Protein AF-A0A0N5AU41-F1 (afdb_monomer)

Radius of gyration: 18.5 Å; Cα contacts (8 Å, |Δi|>4): 230; chains: 1; bounding box: 60×35×40 Å

pLDDT: mean 78.77, std 16.52, range [34.41, 94.5]

InterPro domains:
  IPR037521 Folliculin/SMCR8, tripartite DENN domain [PS51834] (19-163)

Structure (mmCIF, N/CA/C/O backbone):
data_AF-A0A0N5AU41-F1
#
_entry.id   AF-A0A0N5AU41-F1
#
loop_
_atom_site.group_PDB
_atom_site.id
_atom_site.type_symbol
_atom_site.label_atom_id
_atom_site.label_alt_id
_atom_site.label_comp_id
_atom_site.label_asym_id
_atom_site.label_entity_id
_atom_site.label_seq_id
_atom_site.pdbx_PDB_ins_code
_atom_site.Cartn_x
_atom_site.Cartn_y
_atom_site.Cartn_z
_atom_site.occupancy
_atom_site.B_iso_or_equiv
_atom_site.auth_seq_id
_atom_site.auth_comp_id
_atom_site.auth_asym_id
_atom_site.auth_atom_id
_atom_site.pdbx_PDB_model_num
ATOM 1 N N . MET A 1 1 ? 38.909 -20.993 -20.912 1.00 46.78 1 MET A N 1
ATOM 2 C CA . MET A 1 1 ? 37.673 -20.540 -20.244 1.00 46.78 1 MET A CA 1
ATOM 3 C C . MET A 1 1 ? 37.483 -21.480 -19.065 1.00 46.78 1 MET A C 1
ATOM 5 O O . MET A 1 1 ? 37.168 -22.627 -19.307 1.00 46.78 1 MET A O 1
ATOM 9 N N . GLY A 1 2 ? 37.862 -21.235 -17.817 1.00 47.94 2 GLY A N 1
ATOM 10 C CA . GLY A 1 2 ? 38.158 -20.026 -17.061 1.00 47.94 2 GLY A CA 1
ATOM 11 C C . GLY A 1 2 ? 37.354 -20.173 -15.767 1.00 47.94 2 GLY A C 1
ATOM 12 O O . GLY A 1 2 ? 36.169 -19.902 -15.800 1.00 47.94 2 GLY A O 1
ATOM 13 N N . LEU A 1 3 ? 37.959 -20.638 -14.664 1.00 55.31 3 LEU A N 1
ATOM 14 C CA . LEU A 1 3 ? 37.317 -20.923 -13.355 1.00 55.31 3 LEU A CA 1
ATOM 15 C C . LEU A 1 3 ? 36.379 -19.809 -12.830 1.00 55.31 3 LEU A C 1
ATOM 17 O O . LEU A 1 3 ? 35.515 -20.056 -11.994 1.00 55.31 3 LEU A O 1
ATOM 21 N N . LEU A 1 4 ? 36.551 -18.584 -13.331 1.00 54.50 4 LEU A N 1
ATOM 22 C CA . LEU A 1 4 ? 35.700 -17.428 -13.062 1.00 54.50 4 LEU A CA 1
ATOM 23 C C . LEU A 1 4 ? 34.311 -17.529 -13.722 1.00 54.50 4 LEU A C 1
ATOM 25 O O . LEU A 1 4 ? 33.338 -17.106 -13.105 1.00 54.50 4 LEU A O 1
ATOM 29 N N . ASP A 1 5 ? 34.193 -18.127 -14.911 1.00 51.22 5 ASP A N 1
ATOM 30 C CA . ASP A 1 5 ? 32.908 -18.304 -15.609 1.00 51.22 5 ASP A CA 1
ATOM 31 C C . ASP A 1 5 ? 31.992 -19.298 -14.868 1.00 51.22 5 ASP A C 1
ATOM 33 O O . ASP A 1 5 ? 30.776 -19.100 -14.800 1.00 51.22 5 ASP A O 1
ATOM 37 N N . ASP A 1 6 ? 32.569 -20.314 -14.218 1.00 49.16 6 ASP A N 1
ATOM 38 C CA . ASP A 1 6 ? 31.826 -21.279 -13.391 1.00 49.16 6 ASP A CA 1
ATOM 39 C C . ASP A 1 6 ? 31.419 -20.700 -12.022 1.00 49.16 6 ASP A C 1
ATOM 41 O O . ASP A 1 6 ? 30.378 -21.063 -11.470 1.00 49.16 6 ASP A O 1
ATOM 45 N N . MET A 1 7 ? 32.187 -19.748 -11.475 1.00 51.22 7 MET A N 1
ATOM 46 C CA . MET A 1 7 ? 31.797 -19.018 -10.259 1.00 51.22 7 MET A CA 1
ATOM 47 C C . MET A 1 7 ? 30.673 -18.007 -10.511 1.00 51.22 7 MET A C 1
ATOM 49 O O . MET A 1 7 ? 29.850 -17.788 -9.623 1.00 51.22 7 MET A O 1
ATOM 53 N N . VAL A 1 8 ? 30.610 -17.412 -11.705 1.00 52.94 8 VAL A N 1
ATOM 54 C CA . VAL A 1 8 ? 29.537 -16.481 -12.095 1.00 52.94 8 VAL A CA 1
ATOM 55 C C . VAL A 1 8 ? 28.227 -17.219 -12.394 1.00 52.94 8 VAL A C 1
ATOM 57 O O . VAL A 1 8 ? 27.153 -16.649 -12.241 1.00 52.94 8 VAL A O 1
ATOM 60 N N . THR A 1 9 ? 28.273 -18.500 -12.759 1.00 49.25 9 THR A N 1
ATOM 61 C CA . THR A 1 9 ? 27.082 -19.256 -13.187 1.00 49.25 9 THR A CA 1
ATOM 62 C C . THR A 1 9 ? 26.487 -20.196 -12.136 1.00 49.25 9 THR A C 1
ATOM 64 O O . THR A 1 9 ? 25.588 -20.964 -12.489 1.00 49.25 9 THR A O 1
ATOM 67 N N . TRP A 1 10 ? 26.947 -20.126 -10.871 1.00 48.03 10 TRP A N 1
ATOM 68 C CA . TRP A 1 10 ? 26.394 -20.793 -9.668 1.00 48.03 10 TRP A CA 1
ATOM 69 C C . TRP A 1 10 ? 25.515 -22.022 -9.983 1.00 48.03 10 TRP A C 1
ATOM 71 O O . TRP A 1 10 ? 24.322 -22.064 -9.687 1.00 48.03 10 TRP A O 1
ATOM 81 N N . GLY A 1 11 ? 26.096 -23.010 -10.671 1.00 46.34 11 GLY A N 1
ATOM 82 C CA . GLY A 1 11 ? 25.445 -24.277 -11.007 1.00 46.34 11 GLY A CA 1
ATOM 83 C C . GLY A 1 11 ? 24.015 -24.184 -11.572 1.00 46.34 11 GLY A C 1
ATOM 84 O O . GLY A 1 11 ? 23.100 -24.738 -10.966 1.00 46.34 11 GLY A O 1
ATOM 85 N N . ARG A 1 12 ? 23.839 -23.604 -12.774 1.00 47.09 12 ARG A N 1
ATOM 86 C CA . ARG A 1 12 ? 22.615 -23.633 -13.631 1.00 47.09 12 ARG A CA 1
ATOM 87 C C . ARG A 1 12 ? 21.577 -22.516 -13.466 1.00 47.09 12 ARG A C 1
ATOM 89 O O . ARG A 1 12 ? 20.446 -22.668 -13.935 1.00 47.09 12 ARG A O 1
ATOM 96 N N . ARG A 1 13 ? 21.924 -21.365 -12.902 1.00 49.75 13 ARG A N 1
ATOM 97 C CA . ARG A 1 13 ? 21.143 -20.139 -13.134 1.00 49.75 13 ARG A CA 1
ATOM 98 C C . ARG A 1 13 ? 22.110 -19.045 -13.537 1.00 49.75 13 ARG A C 1
ATOM 100 O O . ARG A 1 13 ? 23.094 -18.838 -12.839 1.00 49.75 13 ARG A O 1
ATOM 107 N N . ASN A 1 14 ? 21.836 -18.372 -14.657 1.00 45.09 14 ASN A N 1
ATOM 108 C CA . ASN A 1 14 ? 22.483 -17.104 -14.983 1.00 45.09 14 ASN A CA 1
ATOM 109 C C . ASN A 1 14 ? 22.288 -16.187 -13.771 1.00 45.09 14 ASN A C 1
ATOM 111 O O . ASN A 1 14 ? 21.201 -15.638 -13.587 1.00 45.09 14 ASN A O 1
ATOM 115 N N . ALA A 1 15 ? 23.299 -16.076 -12.911 1.00 48.19 15 ALA A N 1
ATOM 116 C CA . ALA A 1 15 ? 23.336 -15.041 -11.904 1.00 48.19 15 ALA A CA 1
ATOM 117 C C . ALA A 1 15 ? 23.648 -13.774 -12.684 1.00 48.19 15 ALA A C 1
ATOM 119 O O . ALA A 1 15 ? 24.804 -13.489 -12.978 1.00 48.19 15 ALA A O 1
ATOM 120 N N . ASP A 1 16 ? 22.596 -13.090 -13.130 1.00 49.94 16 ASP A N 1
ATOM 121 C CA . ASP A 1 16 ? 22.739 -11.816 -13.807 1.00 49.94 16 ASP A CA 1
ATOM 122 C C . ASP A 1 16 ? 23.389 -10.852 -12.808 1.00 49.94 16 ASP A C 1
ATOM 124 O O . ASP A 1 16 ? 22.733 -10.420 -11.851 1.00 49.94 16 ASP A O 1
ATOM 128 N N . PRO A 1 17 ? 24.682 -10.513 -12.981 1.00 50.59 17 PRO A N 1
ATOM 129 C CA . PRO A 1 17 ? 25.338 -9.606 -12.065 1.00 50.59 17 PRO A CA 1
ATOM 130 C C . PRO A 1 17 ? 24.720 -8.213 -12.195 1.00 50.59 17 PRO A C 1
ATOM 132 O O . PRO A 1 17 ? 24.978 -7.388 -11.323 1.00 50.59 17 PRO A O 1
ATOM 135 N N . PHE A 1 18 ? 23.942 -7.965 -13.265 1.00 51.88 18 PHE A N 1
ATOM 136 C CA . PHE A 1 18 ? 23.364 -6.723 -13.750 1.00 51.88 18 PHE A CA 1
ATOM 137 C C . PHE A 1 18 ? 21.830 -6.752 -13.950 1.00 51.88 18 PHE A C 1
ATOM 139 O O . PHE A 1 18 ? 21.333 -5.944 -14.735 1.00 51.88 18 PHE A O 1
ATOM 146 N N . ASN A 1 19 ? 21.039 -7.513 -13.179 1.00 50.50 19 ASN A N 1
ATOM 147 C CA . ASN A 1 19 ? 19.578 -7.275 -13.113 1.00 50.50 19 ASN A CA 1
ATOM 148 C C . ASN A 1 19 ? 19.271 -5.962 -12.328 1.00 50.50 19 ASN A C 1
ATOM 150 O O . ASN A 1 19 ? 18.504 -5.923 -11.371 1.00 50.50 19 ASN A O 1
ATOM 154 N N . ARG A 1 20 ? 19.997 -4.888 -12.677 1.00 48.94 20 ARG A N 1
ATOM 155 C CA . ARG A 1 20 ? 20.665 -3.887 -11.821 1.00 48.94 20 ARG A CA 1
ATOM 156 C C . ARG A 1 20 ? 19.907 -2.572 -11.655 1.00 48.94 20 ARG A C 1
ATOM 158 O O . ARG A 1 20 ? 20.496 -1.616 -11.160 1.00 48.94 20 ARG A O 1
ATOM 165 N N . LEU A 1 21 ? 18.650 -2.479 -12.082 1.00 54.09 21 LEU A N 1
ATOM 166 C CA . LEU A 1 21 ? 17.914 -1.206 -12.047 1.00 54.09 21 LEU A CA 1
ATOM 167 C C . LEU A 1 21 ? 16.500 -1.284 -11.482 1.00 54.09 21 LEU A C 1
ATOM 169 O O . LEU A 1 21 ? 15.940 -0.232 -11.219 1.00 54.09 21 LEU A O 1
ATOM 173 N N . SER A 1 22 ? 15.916 -2.461 -11.264 1.00 58.94 22 SER A N 1
ATOM 174 C CA . SER A 1 22 ? 14.627 -2.564 -10.572 1.00 58.94 22 SER A CA 1
ATOM 175 C C . SER A 1 22 ? 14.399 -3.981 -10.065 1.00 58.94 22 SER A C 1
ATOM 177 O O . SER A 1 22 ? 14.533 -4.936 -10.823 1.00 58.94 22 SER A O 1
ATOM 179 N N . CYS A 1 23 ? 13.984 -4.129 -8.810 1.00 64.94 23 CYS A N 1
ATOM 180 C CA . CYS A 1 23 ? 13.664 -5.430 -8.207 1.00 64.94 23 CYS A CA 1
ATOM 181 C C . CYS A 1 23 ? 12.330 -6.050 -8.688 1.00 64.94 23 CYS A C 1
ATOM 183 O O . CYS A 1 23 ? 11.946 -7.118 -8.215 1.00 64.94 23 CYS A O 1
ATOM 185 N N . CYS A 1 24 ? 11.617 -5.402 -9.616 1.00 72.88 24 CYS A N 1
ATOM 186 C CA . CYS A 1 24 ? 10.234 -5.720 -9.973 1.00 72.88 24 CYS A CA 1
ATOM 187 C C . CYS A 1 24 ? 10.046 -5.740 -11.500 1.00 72.88 24 CYS A C 1
ATOM 189 O O . CYS A 1 24 ? 9.925 -4.686 -12.114 1.00 72.88 24 CYS A O 1
ATOM 191 N N . ASN A 1 25 ? 10.008 -6.923 -12.119 1.00 72.88 25 ASN A N 1
ATOM 192 C CA . ASN A 1 25 ? 9.836 -7.042 -13.578 1.00 72.88 25 ASN A CA 1
ATOM 193 C C . ASN A 1 25 ? 8.378 -6.847 -14.023 1.00 72.88 25 ASN A C 1
ATOM 195 O O . ASN A 1 25 ? 8.116 -6.274 -15.077 1.00 72.88 25 ASN A O 1
ATOM 199 N N . GLU A 1 26 ? 7.434 -7.309 -13.208 1.00 83.75 26 GLU A N 1
ATOM 200 C CA . GLU A 1 26 ? 5.993 -7.195 -13.440 1.00 83.75 26 GLU A CA 1
ATOM 201 C C . GLU A 1 26 ? 5.370 -6.297 -1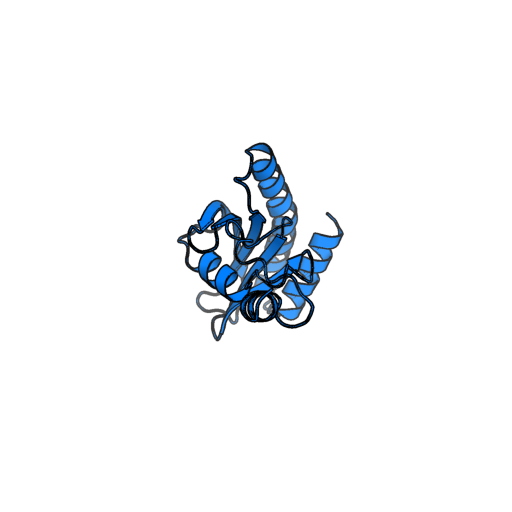2.371 1.00 83.75 26 GLU A C 1
ATOM 203 O O . GLU A 1 26 ? 5.900 -6.235 -11.261 1.00 83.75 26 GLU A O 1
ATOM 208 N N . PRO A 1 27 ? 4.273 -5.579 -12.664 1.00 87.75 27 PRO A N 1
ATOM 209 C CA . PRO A 1 27 ? 3.595 -4.778 -11.657 1.00 87.75 27 PRO A CA 1
ATOM 210 C C . PRO A 1 27 ? 3.023 -5.676 -10.552 1.00 87.75 27 PRO A C 1
ATOM 212 O O . PRO A 1 27 ? 2.291 -6.622 -10.834 1.00 87.75 27 PRO A O 1
ATOM 215 N N . VAL A 1 28 ? 3.329 -5.355 -9.294 1.00 91.00 28 VAL A N 1
ATOM 216 C CA . VAL A 1 28 ? 2.878 -6.131 -8.129 1.00 91.00 28 VAL A CA 1
ATOM 217 C C . VAL A 1 28 ? 1.902 -5.302 -7.304 1.00 91.00 28 VAL A C 1
ATOM 219 O O . VAL A 1 28 ? 2.234 -4.210 -6.848 1.00 91.00 28 VAL A O 1
ATOM 222 N N . LEU A 1 29 ? 0.703 -5.825 -7.072 1.00 92.81 29 LEU A N 1
ATOM 223 C CA . LEU A 1 29 ? -0.256 -5.264 -6.130 1.00 92.81 29 LEU A CA 1
ATOM 224 C C . LEU A 1 29 ? -0.021 -5.872 -4.745 1.00 92.81 29 LEU A C 1
ATOM 226 O O . LEU A 1 29 ? -0.144 -7.080 -4.559 1.00 92.81 29 LEU A O 1
ATOM 230 N N . LEU A 1 30 ? 0.284 -5.031 -3.767 1.00 93.38 30 LEU A N 1
ATOM 231 C CA . LEU A 1 30 ? 0.610 -5.417 -2.403 1.00 93.38 30 LEU A CA 1
ATOM 232 C C . LEU A 1 30 ? -0.346 -4.742 -1.419 1.00 93.38 30 LEU A C 1
ATOM 234 O O . LEU A 1 30 ? -0.551 -3.532 -1.456 1.00 93.38 30 LEU A O 1
ATOM 238 N N . VAL A 1 31 ? -0.898 -5.515 -0.492 1.00 93.56 31 VAL A N 1
ATOM 239 C CA . VAL A 1 31 ? -1.634 -5.005 0.665 1.00 93.56 31 VAL A CA 1
ATOM 240 C C . VAL A 1 31 ? -0.785 -5.208 1.900 1.00 93.56 31 VAL A C 1
ATOM 242 O O . VAL A 1 31 ? -0.353 -6.324 2.182 1.00 93.56 31 VAL A O 1
ATOM 245 N N . VAL A 1 32 ? -0.572 -4.135 2.650 1.00 93.56 32 VAL A N 1
ATOM 246 C CA . VAL A 1 32 ? 0.249 -4.126 3.860 1.00 93.56 32 VAL A CA 1
ATOM 247 C C . VAL A 1 32 ? -0.609 -3.682 5.037 1.00 93.56 32 VAL A C 1
ATOM 249 O O . VAL A 1 32 ? -1.389 -2.738 4.933 1.00 93.56 32 VAL A O 1
ATOM 252 N N . GLU A 1 33 ? -0.463 -4.354 6.173 1.00 91.31 33 GLU A N 1
ATOM 253 C CA . GLU A 1 33 ? -1.093 -3.981 7.442 1.00 91.31 33 GLU A CA 1
ATOM 254 C C . GLU A 1 33 ? -0.024 -3.653 8.473 1.00 91.31 33 GLU A C 1
ATOM 256 O O . GLU A 1 33 ? 1.017 -4.304 8.537 1.00 91.31 33 GLU A O 1
ATOM 261 N N . PHE A 1 34 ? -0.303 -2.675 9.331 1.00 89.69 34 PHE A N 1
ATOM 262 C CA . PHE A 1 34 ? 0.492 -2.461 10.529 1.00 89.69 34 PHE A CA 1
ATOM 263 C C . PHE A 1 34 ? -0.068 -3.260 11.716 1.00 89.69 34 PHE A C 1
ATOM 265 O O . PHE A 1 34 ? -1.127 -2.949 12.274 1.00 89.69 34 PHE A O 1
ATOM 272 N N . CYS A 1 35 ? 0.666 -4.290 12.136 1.00 83.56 35 CYS A N 1
ATOM 273 C CA . CYS A 1 35 ? 0.380 -5.043 13.350 1.00 83.56 35 CYS A CA 1
ATOM 274 C C . CYS A 1 35 ? 1.153 -4.445 14.531 1.00 83.56 35 CYS A C 1
ATOM 276 O O . CYS A 1 35 ? 2.360 -4.269 14.468 1.00 83.56 35 CYS A O 1
ATOM 278 N N . GLN A 1 36 ? 0.491 -4.192 15.658 1.00 79.31 36 GLN A N 1
ATOM 279 C CA . GLN A 1 36 ? 1.136 -3.532 16.804 1.00 79.31 36 GLN A CA 1
ATOM 280 C C . GLN A 1 36 ? 2.220 -4.374 17.485 1.00 79.31 36 GLN A C 1
ATOM 282 O O . GLN A 1 36 ? 3.103 -3.818 18.125 1.00 79.31 36 GLN A O 1
ATOM 287 N N . VAL A 1 37 ? 2.146 -5.701 17.357 1.00 82.69 37 VAL A N 1
ATOM 288 C CA . VAL A 1 37 ? 3.107 -6.625 17.979 1.00 82.69 37 VAL A CA 1
ATOM 289 C C . VAL A 1 37 ? 4.298 -6.894 17.060 1.00 82.69 37 VAL A C 1
ATOM 291 O O . VAL A 1 37 ? 5.427 -6.957 17.526 1.00 82.69 37 VAL A O 1
ATOM 294 N N . GLN A 1 38 ? 4.041 -7.077 15.763 1.00 84.75 38 GLN A N 1
ATOM 295 C CA . GLN A 1 38 ? 5.054 -7.499 14.786 1.00 84.75 38 GLN A CA 1
ATOM 296 C C . GLN A 1 38 ? 5.617 -6.336 13.962 1.00 84.75 38 GLN A C 1
ATOM 298 O O . GLN A 1 38 ? 6.692 -6.463 13.392 1.00 84.75 38 GLN A O 1
ATOM 303 N N . GLY A 1 39 ? 4.904 -5.212 13.898 1.00 88.81 39 GLY A N 1
ATOM 304 C CA . GLY A 1 39 ? 5.189 -4.116 12.983 1.00 88.81 39 GLY A CA 1
ATOM 305 C C . GLY A 1 39 ? 4.447 -4.249 11.644 1.00 88.81 39 GLY A C 1
ATOM 306 O O . GLY A 1 39 ? 3.419 -4.937 11.559 1.00 88.81 39 GLY A O 1
ATOM 307 N N . PRO A 1 40 ? 4.913 -3.543 10.602 1.00 91.56 40 PRO A N 1
ATOM 308 C CA . PRO A 1 40 ? 4.325 -3.597 9.271 1.00 91.56 40 PRO A CA 1
ATOM 309 C C . PRO A 1 40 ? 4.558 -4.967 8.637 1.00 91.56 40 PRO A C 1
ATOM 311 O O . PRO A 1 40 ? 5.656 -5.510 8.697 1.00 91.56 40 PRO A O 1
ATOM 314 N N . ARG A 1 41 ? 3.512 -5.525 8.033 1.00 91.25 41 ARG A N 1
ATOM 315 C CA . ARG A 1 41 ? 3.538 -6.864 7.451 1.00 91.25 41 ARG A CA 1
ATOM 316 C C . ARG A 1 41 ? 2.770 -6.901 6.128 1.00 91.25 41 ARG A C 1
ATOM 318 O O . ARG A 1 41 ? 1.644 -6.392 6.076 1.00 91.25 41 ARG A O 1
ATOM 325 N N . PRO A 1 42 ? 3.306 -7.555 5.083 1.00 92.38 42 PRO A N 1
ATOM 326 C CA . PRO A 1 42 ? 2.544 -7.839 3.875 1.00 92.38 42 PRO A CA 1
ATOM 327 C C . PRO A 1 42 ? 1.416 -8.841 4.180 1.00 92.38 42 PRO A C 1
ATOM 329 O O . PRO A 1 42 ? 1.638 -9.923 4.729 1.00 92.38 42 PRO A O 1
ATOM 332 N N . LEU A 1 43 ? 0.181 -8.467 3.853 1.00 89.81 43 LEU A N 1
ATOM 333 C CA . LEU A 1 43 ? -1.006 -9.309 4.015 1.00 89.81 43 LEU A CA 1
ATOM 334 C C . LEU A 1 43 ? -1.320 -10.125 2.771 1.00 89.81 43 LEU A C 1
ATOM 336 O O . LEU A 1 43 ? -1.715 -11.285 2.881 1.00 89.81 43 LEU A O 1
ATOM 340 N N . TYR A 1 44 ? -1.246 -9.482 1.611 1.00 90.06 44 TYR A N 1
ATOM 341 C CA . TYR A 1 44 ? -1.664 -10.074 0.352 1.00 90.06 44 TYR A CA 1
ATOM 342 C C . TYR A 1 44 ? -0.877 -9.473 -0.802 1.00 90.06 44 TYR A C 1
ATOM 344 O O . TYR A 1 44 ? -0.605 -8.275 -0.796 1.00 90.06 44 TYR A O 1
ATOM 352 N N . CYS A 1 45 ? -0.522 -10.305 -1.774 1.00 90.44 45 CYS A N 1
ATOM 353 C CA . CYS A 1 45 ? 0.304 -9.937 -2.911 1.00 90.44 45 CYS A CA 1
ATOM 354 C C . CYS A 1 45 ? -0.262 -10.581 -4.179 1.00 90.44 45 CYS A C 1
ATOM 356 O O . CYS A 1 45 ? -0.639 -11.752 -4.156 1.00 90.44 45 CYS A O 1
ATOM 358 N N . VAL A 1 46 ? -0.317 -9.818 -5.269 1.00 89.25 46 VAL A N 1
ATOM 359 C CA . VAL A 1 46 ? -0.672 -10.291 -6.611 1.00 89.25 46 VAL A CA 1
ATOM 360 C C . VAL A 1 46 ? 0.370 -9.752 -7.586 1.00 89.25 46 VAL A C 1
ATOM 362 O O . VAL A 1 46 ? 0.502 -8.531 -7.675 1.00 89.25 46 VAL A O 1
ATOM 365 N N . PRO A 1 47 ? 1.091 -10.602 -8.333 1.00 86.38 47 PRO A N 1
ATOM 366 C CA . PRO A 1 47 ? 1.069 -12.072 -8.317 1.00 86.38 47 PRO A CA 1
ATOM 367 C C . PRO A 1 47 ? 1.487 -12.684 -6.964 1.00 86.38 47 PRO A C 1
ATOM 369 O O . PRO A 1 47 ? 2.204 -12.053 -6.189 1.00 86.38 47 PRO A O 1
ATOM 372 N N . GLU A 1 48 ? 1.036 -13.914 -6.676 1.00 80.62 48 GLU A N 1
ATOM 373 C CA . GLU A 1 48 ? 1.314 -14.613 -5.399 1.00 80.62 48 GLU A CA 1
ATOM 374 C C . GLU A 1 48 ? 2.814 -14.828 -5.153 1.00 80.62 48 GLU A C 1
ATOM 376 O O . GLU A 1 48 ? 3.273 -14.812 -4.012 1.00 80.62 48 GLU A O 1
ATOM 381 N N . PHE A 1 49 ? 3.578 -14.995 -6.233 1.00 77.19 49 PHE A N 1
ATOM 382 C CA . PHE A 1 49 ? 5.028 -15.123 -6.209 1.00 77.19 49 PHE A CA 1
ATOM 383 C C . PHE A 1 49 ? 5.642 -13.914 -6.913 1.00 77.19 49 PHE A C 1
ATOM 385 O O . PHE A 1 49 ? 5.941 -13.993 -8.109 1.00 77.19 49 PHE A O 1
ATOM 392 N N . PRO A 1 50 ? 5.821 -12.780 -6.212 1.00 75.81 50 PRO A N 1
ATOM 393 C CA . PRO A 1 50 ? 6.662 -11.723 -6.744 1.00 75.81 50 PRO A CA 1
ATOM 394 C C . PRO A 1 50 ? 8.075 -12.289 -6.916 1.00 75.81 50 PRO A C 1
ATOM 396 O O . PRO A 1 50 ? 8.505 -13.144 -6.139 1.00 75.81 50 PRO A O 1
ATOM 399 N N . GLY A 1 51 ? 8.772 -11.871 -7.974 1.00 73.81 51 GLY A N 1
ATOM 400 C CA . GLY A 1 51 ? 10.070 -12.438 -8.346 1.00 73.81 51 GLY A CA 1
ATOM 401 C C . GLY A 1 51 ? 11.039 -12.553 -7.163 1.00 73.81 51 GLY A C 1
ATOM 402 O O . GLY A 1 51 ? 10.994 -11.757 -6.230 1.00 73.81 51 GLY A O 1
ATOM 403 N N . SER A 1 52 ? 11.962 -13.517 -7.218 1.00 73.25 52 SER A N 1
ATOM 404 C CA . SER A 1 52 ? 12.853 -13.907 -6.105 1.00 73.25 52 SER A CA 1
ATOM 405 C C . SER A 1 52 ? 13.732 -12.798 -5.512 1.00 73.25 52 SER A C 1
ATOM 407 O O . SER A 1 52 ? 14.414 -13.028 -4.518 1.00 73.25 52 SER A O 1
ATOM 409 N N . HIS A 1 53 ? 13.763 -11.625 -6.138 1.00 77.50 53 HIS A N 1
ATOM 410 C CA . HIS A 1 53 ? 14.566 -10.473 -5.740 1.00 77.50 53 HIS A CA 1
ATOM 411 C C . HIS A 1 53 ? 13.756 -9.378 -5.030 1.00 77.50 53 HIS A C 1
ATOM 413 O O . HIS A 1 53 ? 14.357 -8.433 -4.524 1.00 77.50 53 HIS A O 1
ATOM 419 N N . LEU A 1 54 ? 12.421 -9.481 -4.989 1.00 83.75 54 LEU A N 1
ATOM 420 C CA . LEU A 1 54 ? 11.564 -8.518 -4.303 1.00 83.75 54 LEU A CA 1
ATOM 421 C C . LEU A 1 54 ? 11.286 -8.988 -2.872 1.00 83.75 54 LEU A C 1
ATOM 423 O O . LEU A 1 54 ? 10.452 -9.864 -2.646 1.00 83.75 54 LEU A O 1
ATOM 427 N N . ASP A 1 55 ? 11.965 -8.379 -1.902 1.00 87.31 55 ASP A N 1
ATOM 428 C CA . ASP A 1 55 ? 11.684 -8.614 -0.487 1.00 87.31 55 ASP A CA 1
ATOM 429 C C . ASP A 1 55 ? 10.469 -7.792 -0.023 1.00 87.31 55 ASP A C 1
ATOM 431 O O . ASP A 1 55 ? 10.546 -6.577 0.191 1.00 87.31 55 ASP A O 1
ATOM 435 N N . LEU A 1 56 ? 9.330 -8.470 0.129 1.00 89.62 56 LEU A N 1
ATOM 436 C CA . LEU A 1 56 ? 8.067 -7.852 0.526 1.00 89.62 56 LEU A CA 1
ATOM 437 C C . LEU A 1 56 ? 8.091 -7.279 1.946 1.00 89.62 56 LEU A C 1
ATOM 439 O O . LEU A 1 56 ? 7.363 -6.319 2.206 1.00 89.62 56 LEU A O 1
ATOM 443 N N . ASP A 1 57 ? 8.901 -7.826 2.853 1.00 90.69 57 ASP A N 1
ATOM 444 C CA . ASP A 1 57 ? 8.965 -7.342 4.234 1.00 90.69 57 ASP A CA 1
ATOM 445 C C . ASP A 1 57 ? 9.692 -5.992 4.294 1.00 90.69 57 ASP A C 1
ATOM 447 O O . ASP A 1 57 ? 9.204 -5.036 4.907 1.00 90.69 57 ASP A O 1
ATOM 451 N N . SER A 1 58 ? 10.800 -5.861 3.558 1.00 90.25 58 SER A N 1
ATOM 452 C CA . SER A 1 58 ? 11.495 -4.582 3.374 1.00 90.25 58 SER A CA 1
ATOM 453 C C . SER A 1 58 ? 10.609 -3.532 2.695 1.00 90.25 58 SER A C 1
ATOM 455 O O . SER A 1 58 ? 10.572 -2.373 3.122 1.00 90.25 58 SER A O 1
ATOM 457 N N . VAL A 1 59 ? 9.837 -3.928 1.676 1.00 91.56 59 VAL A N 1
ATOM 458 C CA . VAL A 1 59 ? 8.868 -3.037 1.019 1.00 91.56 59 VAL A CA 1
ATOM 459 C C . VAL A 1 59 ? 7.754 -2.625 1.985 1.00 91.56 59 VAL A C 1
ATOM 461 O O . VAL A 1 59 ? 7.415 -1.446 2.046 1.00 91.56 59 VAL A O 1
ATOM 464 N N . ALA A 1 60 ? 7.213 -3.547 2.782 1.00 93.19 60 ALA A N 1
ATOM 465 C CA . ALA A 1 60 ? 6.184 -3.248 3.774 1.00 93.19 60 ALA A CA 1
ATOM 466 C C . ALA A 1 60 ? 6.668 -2.237 4.824 1.00 93.19 60 ALA A C 1
ATOM 468 O O . ALA A 1 60 ? 5.945 -1.289 5.145 1.00 93.19 60 ALA A O 1
ATOM 469 N N . MET A 1 61 ? 7.900 -2.398 5.320 1.00 92.06 61 MET A N 1
ATOM 470 C CA . MET A 1 61 ? 8.528 -1.429 6.222 1.00 92.06 61 MET A CA 1
ATOM 471 C C . MET A 1 61 ? 8.669 -0.052 5.574 1.00 92.06 61 MET A C 1
ATOM 473 O O . MET A 1 61 ? 8.294 0.959 6.171 1.00 92.06 61 MET A O 1
ATOM 477 N N . TRP A 1 62 ? 9.165 -0.000 4.340 1.00 92.12 62 TRP A N 1
ATOM 478 C CA . TRP A 1 62 ? 9.299 1.250 3.599 1.00 92.12 62 TRP A CA 1
ATOM 479 C C . TRP A 1 62 ? 7.948 1.955 3.391 1.00 92.12 62 TRP A C 1
ATOM 481 O O . TRP A 1 62 ? 7.810 3.133 3.709 1.00 92.12 62 TRP A O 1
ATOM 491 N N . LEU A 1 63 ? 6.924 1.231 2.939 1.00 92.69 63 LEU A N 1
ATOM 492 C CA . LEU A 1 63 ? 5.596 1.790 2.681 1.00 92.69 63 LEU A CA 1
ATOM 493 C C . LEU A 1 63 ? 4.909 2.321 3.941 1.00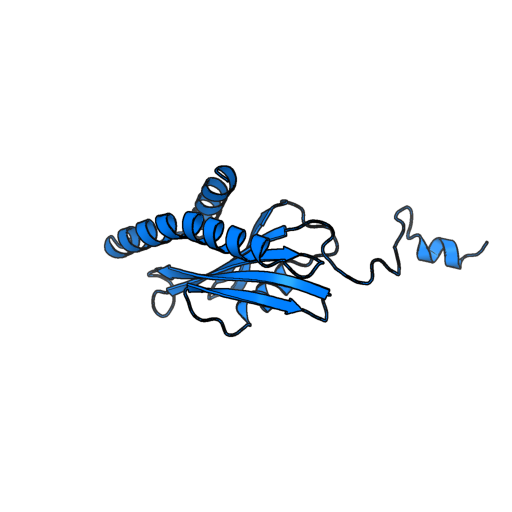 92.69 63 LEU A C 1
ATOM 495 O O . LEU A 1 63 ? 4.170 3.296 3.864 1.00 92.69 63 LEU A O 1
ATOM 499 N N . MET A 1 64 ? 5.116 1.680 5.091 1.00 90.31 64 MET A N 1
ATOM 500 C CA . MET A 1 64 ? 4.476 2.079 6.351 1.00 90.31 64 MET A CA 1
ATOM 501 C C . MET A 1 64 ? 5.284 3.104 7.153 1.00 90.31 64 MET A C 1
ATOM 503 O O . MET A 1 64 ? 4.752 3.677 8.100 1.00 90.31 64 MET A O 1
ATOM 507 N N . SER A 1 65 ? 6.546 3.342 6.789 1.00 88.81 65 SER A N 1
ATOM 508 C CA . SER A 1 65 ? 7.395 4.366 7.416 1.00 88.81 65 SER A CA 1
ATOM 509 C C . SER A 1 65 ? 7.255 5.744 6.775 1.00 88.81 65 SER A C 1
ATOM 511 O O . SER A 1 65 ? 7.620 6.740 7.395 1.00 88.81 65 SER A O 1
ATOM 513 N N . SER A 1 66 ? 6.713 5.834 5.560 1.00 82.25 66 SER A N 1
ATOM 514 C CA . SER A 1 66 ? 6.422 7.124 4.940 1.00 82.25 66 SER A CA 1
ATOM 515 C C . SER A 1 66 ? 5.291 7.836 5.684 1.00 82.25 66 SER A C 1
ATOM 517 O O . SER A 1 66 ? 4.231 7.247 5.914 1.00 82.25 66 SER A O 1
ATOM 519 N N . GLU A 1 67 ? 5.488 9.112 6.009 1.00 69.81 67 GLU A N 1
ATOM 520 C CA . GLU A 1 67 ? 4.447 9.947 6.604 1.00 69.81 67 GLU A CA 1
ATOM 521 C C . GLU A 1 67 ? 3.303 10.144 5.605 1.00 69.81 67 GLU A C 1
ATOM 523 O O . GLU A 1 67 ? 3.415 10.893 4.635 1.00 69.81 67 GLU A O 1
ATOM 528 N N . ALA A 1 68 ? 2.194 9.443 5.831 1.00 72.38 68 ALA A N 1
ATOM 529 C CA . ALA A 1 68 ? 1.032 9.516 4.967 1.00 72.38 68 ALA A CA 1
ATOM 530 C C . ALA A 1 68 ? -0.239 9.805 5.761 1.00 72.38 68 ALA A C 1
ATOM 532 O O . ALA A 1 68 ? -0.516 9.209 6.804 1.00 72.38 68 ALA A O 1
ATOM 533 N N . VAL A 1 69 ? -1.039 10.727 5.229 1.00 78.00 69 VAL A N 1
ATOM 534 C CA . VAL A 1 69 ? -2.339 11.092 5.792 1.00 78.00 69 VAL A CA 1
ATOM 535 C C . VAL A 1 69 ? -3.368 10.032 5.403 1.00 78.00 69 VAL A C 1
ATOM 537 O O . VAL A 1 69 ? -3.395 9.555 4.266 1.00 78.00 69 VAL A O 1
ATOM 540 N N . HIS A 1 70 ? -4.252 9.666 6.330 1.00 80.81 70 HIS A N 1
ATOM 541 C CA . HIS A 1 70 ? -5.330 8.724 6.043 1.00 80.81 70 HIS A CA 1
ATOM 542 C C . HIS A 1 70 ? -6.211 9.212 4.877 1.00 80.81 70 HIS A C 1
ATOM 544 O O . HIS A 1 70 ? -6.660 10.356 4.860 1.00 80.81 70 HIS A O 1
ATOM 550 N N . GLY A 1 71 ? -6.471 8.333 3.907 1.00 82.00 71 GLY A N 1
ATOM 551 C CA . GLY A 1 71 ? -7.276 8.612 2.719 1.00 82.00 71 GLY A CA 1
ATOM 552 C C . GLY A 1 71 ? -6.493 9.252 1.574 1.00 82.00 71 GLY A C 1
ATOM 553 O O . GLY A 1 71 ? -7.081 9.539 0.532 1.00 82.00 71 GLY A O 1
ATOM 554 N N . SER A 1 72 ? -5.185 9.470 1.740 1.00 88.19 72 SER A N 1
ATOM 555 C CA . SER A 1 72 ? -4.327 9.995 0.679 1.00 88.19 72 SER A CA 1
ATOM 556 C C . SER A 1 72 ? -3.804 8.887 -0.238 1.00 88.19 72 SER A C 1
ATOM 558 O O . SER A 1 72 ? -3.552 7.756 0.191 1.00 88.19 72 SER A O 1
ATOM 560 N N . THR A 1 73 ? -3.639 9.236 -1.515 1.00 91.12 73 THR A N 1
ATOM 561 C CA . THR A 1 73 ? -2.923 8.427 -2.504 1.00 91.12 73 THR A CA 1
ATOM 562 C C . THR A 1 73 ? -1.641 9.152 -2.889 1.00 91.12 73 THR A C 1
ATOM 564 O O . THR A 1 73 ? -1.692 10.324 -3.257 1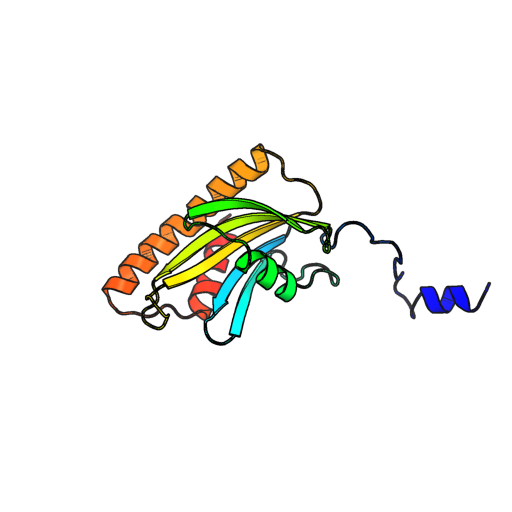.00 91.12 73 THR A O 1
ATOM 567 N N . LEU A 1 74 ? -0.503 8.468 -2.807 1.00 91.75 74 LEU A N 1
ATOM 568 C CA . LEU A 1 74 ? 0.826 9.031 -3.033 1.00 91.75 74 LEU A CA 1
ATOM 569 C C . LEU A 1 74 ? 1.611 8.182 -4.035 1.00 91.75 74 LEU A C 1
ATOM 571 O O . LEU A 1 74 ? 1.384 6.980 -4.160 1.00 91.75 74 LEU A O 1
ATOM 575 N N . ILE A 1 75 ? 2.556 8.811 -4.731 1.00 92.12 75 ILE A N 1
ATOM 576 C CA . ILE A 1 75 ? 3.578 8.111 -5.513 1.00 92.12 75 ILE A CA 1
ATOM 577 C C . ILE A 1 75 ? 4.893 8.249 -4.760 1.00 92.12 75 ILE A C 1
ATOM 579 O O . ILE A 1 75 ? 5.370 9.361 -4.539 1.00 92.12 75 ILE A O 1
ATOM 583 N N . LEU A 1 76 ? 5.480 7.118 -4.391 1.00 92.38 76 LEU A N 1
ATOM 584 C CA . LEU A 1 76 ? 6.761 7.037 -3.708 1.00 92.38 76 LEU A CA 1
ATOM 585 C C . LEU A 1 76 ? 7.793 6.396 -4.632 1.00 92.38 76 LEU A C 1
ATOM 587 O O . LEU A 1 76 ? 7.462 5.543 -5.453 1.00 92.38 76 LEU A O 1
ATOM 591 N N . TYR A 1 77 ? 9.051 6.800 -4.486 1.00 91.88 77 TYR A N 1
ATOM 592 C CA . TYR A 1 77 ? 10.169 6.190 -5.194 1.00 91.88 77 TYR A CA 1
ATOM 593 C C . TYR A 1 77 ? 11.246 5.783 -4.197 1.00 91.88 77 TYR A C 1
ATOM 595 O O . TYR A 1 77 ? 11.742 6.621 -3.442 1.00 91.88 77 TYR A O 1
ATOM 603 N N . ASN A 1 78 ? 11.601 4.501 -4.192 1.00 90.12 78 ASN A N 1
ATOM 604 C CA . ASN A 1 78 ? 12.713 3.992 -3.409 1.00 90.12 78 ASN A CA 1
ATOM 605 C C . ASN A 1 78 ? 13.953 3.897 -4.297 1.00 90.12 78 ASN A C 1
ATOM 607 O O . ASN A 1 78 ? 13.974 3.105 -5.234 1.00 90.12 78 ASN A O 1
ATOM 611 N N . GLN A 1 79 ? 14.993 4.670 -3.983 1.00 85.62 79 GLN A N 1
ATOM 612 C CA . GLN A 1 79 ? 16.246 4.659 -4.743 1.00 85.62 79 GLN A CA 1
ATOM 613 C C . GLN A 1 79 ? 17.068 3.382 -4.530 1.00 85.62 79 GLN A C 1
ATOM 615 O O . GLN A 1 79 ? 17.721 2.928 -5.461 1.00 85.62 79 GLN A O 1
ATOM 620 N N . GLN A 1 80 ? 17.033 2.793 -3.330 1.00 83.25 80 GLN A N 1
ATOM 621 C CA . GLN A 1 80 ? 17.817 1.598 -2.996 1.00 83.25 80 GLN A CA 1
ATOM 622 C C . GLN A 1 80 ? 17.259 0.349 -3.682 1.00 83.25 80 GLN A C 1
ATOM 624 O O . GLN A 1 80 ? 18.017 -0.480 -4.172 1.00 83.25 80 GLN A O 1
ATOM 629 N N . MET A 1 81 ? 15.929 0.237 -3.738 1.00 82.88 81 MET A N 1
ATOM 630 C CA . MET A 1 81 ? 15.226 -0.854 -4.426 1.00 82.88 81 MET A CA 1
ATOM 631 C C . MET A 1 81 ? 14.924 -0.536 -5.899 1.00 82.88 81 MET A C 1
ATOM 633 O O . MET A 1 81 ? 14.480 -1.417 -6.637 1.00 82.88 81 MET A O 1
ATOM 637 N N . ALA A 1 82 ? 15.147 0.719 -6.305 1.00 85.88 82 ALA A N 1
ATOM 638 C CA . ALA A 1 82 ? 14.801 1.281 -7.605 1.00 85.88 82 ALA A CA 1
ATOM 639 C C . ALA A 1 82 ? 13.365 0.916 -8.030 1.00 85.88 82 ALA A C 1
ATOM 641 O O . ALA A 1 82 ? 13.112 0.283 -9.055 1.00 85.88 82 ALA A O 1
ATOM 642 N N . LEU A 1 83 ? 12.416 1.277 -7.160 1.00 89.88 83 LEU A N 1
ATOM 643 C CA . LEU A 1 83 ? 11.016 0.876 -7.258 1.00 89.88 83 LEU A CA 1
ATOM 644 C C . LEU A 1 83 ? 10.087 2.067 -7.034 1.00 89.88 83 LEU A C 1
ATOM 646 O O . LEU A 1 83 ? 10.229 2.812 -6.061 1.00 89.88 83 LEU A O 1
ATOM 650 N N . TYR A 1 84 ? 9.110 2.220 -7.922 1.00 92.12 84 TYR A N 1
ATOM 651 C CA . TYR A 1 84 ? 8.004 3.154 -7.765 1.00 92.12 84 TYR A CA 1
ATOM 652 C C . TYR A 1 84 ? 6.814 2.449 -7.124 1.00 92.12 84 TYR A C 1
ATOM 654 O O . TYR A 1 84 ? 6.428 1.357 -7.539 1.00 92.12 84 TYR A O 1
ATOM 662 N N . ALA A 1 85 ? 6.200 3.097 -6.141 1.00 93.12 85 ALA A N 1
ATOM 663 C CA . ALA A 1 85 ? 4.995 2.617 -5.490 1.00 93.12 85 ALA A CA 1
ATOM 664 C C . ALA A 1 85 ? 3.889 3.671 -5.582 1.00 93.12 85 ALA A C 1
ATOM 666 O O . ALA A 1 85 ? 4.042 4.783 -5.078 1.00 93.12 85 ALA A O 1
ATOM 667 N N . CYS A 1 86 ? 2.762 3.320 -6.198 1.00 93.81 86 CYS A N 1
ATOM 668 C CA . CYS A 1 86 ? 1.509 4.056 -6.038 1.00 93.81 86 CYS A CA 1
ATOM 669 C C . CYS A 1 86 ? 0.790 3.498 -4.819 1.00 93.81 86 CYS A C 1
ATOM 671 O O . CYS A 1 86 ? 0.399 2.337 -4.828 1.00 93.81 86 CYS A O 1
ATOM 673 N N . VAL A 1 87 ? 0.618 4.299 -3.776 1.00 94.25 87 VAL A N 1
ATOM 674 C CA . VAL A 1 87 ? 0.134 3.815 -2.483 1.00 94.25 87 VAL A CA 1
ATOM 675 C C . VAL A 1 87 ? -1.104 4.579 -2.076 1.00 94.25 87 VAL A C 1
ATOM 677 O O . VAL A 1 87 ? -1.113 5.803 -2.115 1.00 94.25 87 VAL A O 1
ATOM 680 N N . HIS A 1 88 ? -2.139 3.862 -1.661 1.00 94.19 88 HIS A N 1
ATOM 681 C CA . HIS A 1 88 ? -3.318 4.420 -1.020 1.00 94.19 88 HIS A CA 1
ATOM 682 C C . HIS A 1 88 ? -3.331 4.024 0.456 1.00 94.19 88 HIS A C 1
ATOM 684 O O . HIS A 1 88 ? -3.345 2.833 0.783 1.00 94.19 88 HIS A O 1
ATOM 690 N N . TYR A 1 89 ? -3.343 5.019 1.342 1.00 93.69 89 TYR A N 1
ATOM 691 C CA . TYR A 1 89 ? -3.314 4.807 2.786 1.00 93.69 89 TYR A CA 1
ATOM 692 C C . TYR A 1 89 ? -4.712 4.836 3.377 1.00 93.69 89 TYR A C 1
ATOM 694 O O . TYR A 1 89 ? -5.445 5.818 3.274 1.00 93.69 89 TYR A O 1
ATOM 702 N N . SER A 1 90 ? -5.065 3.771 4.082 1.00 92.19 90 SER A N 1
ATOM 703 C CA . SER A 1 90 ? -6.344 3.611 4.750 1.00 92.19 90 SER A CA 1
ATOM 704 C C . SER A 1 90 ? -6.169 3.164 6.206 1.00 92.19 90 SER A C 1
ATOM 706 O O . SER A 1 90 ? -5.067 2.891 6.679 1.00 92.19 9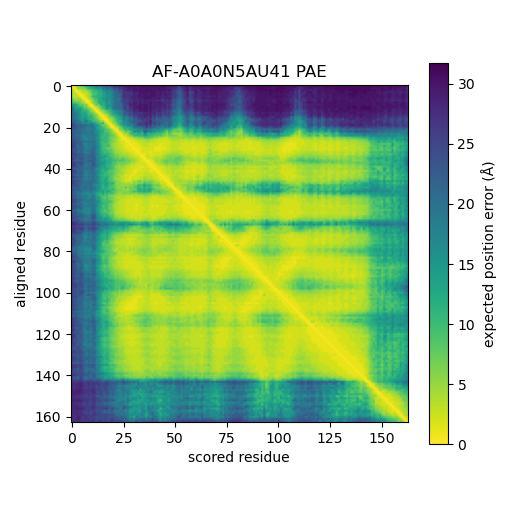0 SER A O 1
ATOM 708 N N . SER A 1 91 ? -7.261 3.132 6.960 1.00 90.50 91 SER A N 1
ATOM 709 C CA . SER A 1 91 ? -7.258 2.662 8.340 1.00 90.50 91 SER A CA 1
ATOM 710 C C . SER A 1 91 ? -8.554 1.922 8.641 1.00 90.50 91 SER A C 1
ATOM 712 O O . SER A 1 91 ? -9.644 2.364 8.278 1.00 90.50 91 SER A O 1
ATOM 714 N N . PHE A 1 92 ? -8.429 0.769 9.290 1.00 90.00 92 PHE A N 1
ATOM 715 C CA . PHE A 1 92 ? -9.560 0.008 9.800 1.00 90.00 92 PHE A CA 1
ATOM 716 C C . PHE A 1 92 ? -9.769 0.299 11.276 1.00 90.00 92 PHE A C 1
ATOM 718 O O . PHE A 1 92 ? -8.813 0.491 12.023 1.00 90.00 92 PHE A O 1
ATOM 725 N N . LEU A 1 93 ? -11.024 0.279 11.713 1.00 88.94 93 LEU A N 1
ATOM 726 C CA . LEU A 1 93 ? -11.348 0.326 13.129 1.00 88.94 93 LEU A CA 1
ATOM 727 C C . LEU A 1 93 ? -11.230 -1.078 13.725 1.00 88.94 93 LEU A C 1
ATOM 729 O O . LEU A 1 93 ? -11.816 -2.030 13.202 1.00 88.94 93 LEU A O 1
ATOM 733 N N . ASP A 1 94 ? -10.476 -1.204 14.812 1.00 85.94 94 ASP A N 1
ATOM 734 C CA . ASP A 1 94 ? -10.276 -2.457 15.541 1.00 85.94 94 ASP A CA 1
ATOM 735 C C . ASP A 1 94 ? -10.230 -2.174 17.043 1.00 85.94 94 ASP A C 1
ATOM 737 O O . ASP A 1 94 ? -9.396 -1.413 17.519 1.00 85.94 94 ASP A O 1
ATOM 741 N N . ILE A 1 95 ? -11.115 -2.817 17.805 1.00 83.62 95 ILE A N 1
ATOM 742 C CA . ILE A 1 95 ? -11.240 -2.639 19.261 1.00 83.62 95 ILE A CA 1
ATOM 743 C C . ILE A 1 95 ? -9.968 -3.078 19.990 1.00 83.62 95 ILE A C 1
ATOM 745 O O . ILE A 1 95 ? -9.659 -2.565 21.063 1.00 83.62 95 ILE A O 1
ATOM 749 N N . ARG A 1 96 ? -9.226 -4.030 19.414 1.00 83.56 96 ARG A N 1
ATOM 750 C CA . ARG A 1 96 ? -7.996 -4.559 20.013 1.00 83.56 96 ARG A CA 1
ATOM 751 C C . ARG A 1 96 ? -6.765 -3.710 19.703 1.00 83.56 96 ARG A C 1
ATOM 753 O O . ARG A 1 96 ? -5.721 -3.942 20.304 1.00 83.56 96 ARG A O 1
ATOM 760 N N . ALA A 1 97 ? -6.866 -2.760 18.776 1.00 83.56 97 ALA A N 1
ATOM 761 C CA . ALA A 1 97 ? -5.759 -1.894 18.407 1.00 83.56 97 ALA A CA 1
ATOM 762 C C . ALA A 1 97 ? -5.706 -0.653 19.313 1.00 83.56 97 ALA A C 1
ATOM 764 O O . ALA A 1 97 ? -6.728 -0.050 19.640 1.00 83.56 97 ALA A O 1
ATOM 765 N N . ARG A 1 98 ? -4.497 -0.212 19.679 1.00 82.00 98 ARG A N 1
ATOM 766 C CA . ARG A 1 98 ? -4.240 1.131 20.228 1.00 82.00 98 ARG A CA 1
ATOM 767 C C . ARG A 1 98 ? -4.940 2.213 19.399 1.00 82.00 98 ARG A C 1
ATOM 769 O O . ARG A 1 98 ? -4.875 2.190 18.174 1.00 82.00 98 ARG A O 1
ATOM 776 N N . ALA A 1 99 ? -5.584 3.155 20.090 1.00 85.88 99 ALA A N 1
ATOM 777 C CA . ALA A 1 99 ? -6.400 4.220 19.496 1.00 85.88 99 ALA A CA 1
ATOM 778 C C . ALA A 1 99 ? -7.553 3.719 18.600 1.00 85.88 99 ALA A C 1
ATOM 780 O O . ALA A 1 99 ? -8.109 4.489 17.822 1.00 85.88 99 ALA A O 1
ATOM 781 N N . PHE A 1 100 ? -7.922 2.439 18.722 1.00 88.31 100 PHE A N 1
ATOM 782 C CA . PHE A 1 100 ? -8.965 1.765 17.950 1.00 88.31 100 PHE A CA 1
ATOM 783 C C . PHE A 1 100 ? -8.763 1.778 16.431 1.00 88.31 100 PHE A C 1
ATOM 785 O O . PHE A 1 100 ? -9.716 1.571 15.682 1.00 88.31 100 PHE A O 1
ATOM 792 N N . GLN A 1 101 ? -7.536 2.024 15.969 1.00 88.06 101 GLN A N 1
ATOM 793 C CA . GLN A 1 101 ? -7.207 2.185 14.558 1.00 88.06 101 GLN A CA 1
ATOM 794 C C . GLN A 1 101 ? -6.076 1.247 14.154 1.00 88.06 101 GLN A C 1
ATOM 796 O O . GLN A 1 101 ? -5.083 1.081 14.864 1.00 88.06 101 GLN A O 1
ATOM 801 N N . ARG A 1 102 ? -6.224 0.656 12.972 1.00 88.25 102 ARG A N 1
ATOM 802 C CA . ARG A 1 102 ? -5.260 -0.249 12.362 1.00 88.25 102 ARG A CA 1
ATOM 803 C C . ARG A 1 102 ? -4.919 0.235 10.952 1.00 88.25 102 ARG A C 1
ATOM 805 O O . ARG A 1 102 ? -5.760 0.109 10.059 1.00 88.25 102 ARG A O 1
ATOM 812 N N . PRO A 1 103 ? -3.730 0.825 10.750 1.00 91.12 103 PRO A N 1
ATOM 813 C CA . PRO A 1 103 ? -3.295 1.301 9.442 1.00 91.12 103 PRO A CA 1
ATOM 814 C C . PRO A 1 103 ? -3.170 0.157 8.433 1.00 91.12 103 PRO A C 1
ATOM 816 O O . PRO A 1 103 ? -2.616 -0.900 8.744 1.00 91.12 103 PRO A O 1
ATOM 819 N N . VAL A 1 104 ? -3.672 0.390 7.223 1.00 92.25 104 VAL A N 1
ATOM 820 C CA . VAL A 1 104 ? -3.545 -0.513 6.075 1.00 92.25 104 VAL A CA 1
ATOM 821 C C . VAL A 1 104 ? -3.217 0.307 4.840 1.00 92.25 104 VAL A C 1
ATOM 823 O O . VAL A 1 104 ? -3.797 1.367 4.627 1.00 92.25 104 VAL A O 1
ATOM 826 N N . SER A 1 105 ? -2.324 -0.190 3.996 1.00 93.38 105 SER A N 1
ATOM 827 C CA . SER A 1 105 ? -2.028 0.417 2.706 1.00 93.38 105 SER A CA 1
ATOM 828 C C . SER A 1 105 ? -2.231 -0.585 1.579 1.00 93.38 105 SER A C 1
ATOM 830 O O . SER A 1 105 ? -1.984 -1.783 1.723 1.00 93.38 105 SER A O 1
ATOM 832 N N . LEU A 1 106 ? -2.729 -0.079 0.456 1.00 94.50 106 LEU A N 1
ATOM 833 C CA . LEU A 1 106 ? -2.716 -0.770 -0.827 1.00 94.50 106 LEU A CA 1
ATOM 834 C C . LEU A 1 106 ? -1.638 -0.102 -1.668 1.00 94.50 106 LEU A C 1
ATOM 836 O O . LEU A 1 106 ? -1.674 1.114 -1.827 1.00 94.50 106 LEU A O 1
ATOM 840 N N . ALA A 1 107 ? -0.701 -0.872 -2.194 1.00 94.19 107 ALA A N 1
ATOM 841 C CA . ALA A 1 107 ? 0.406 -0.385 -2.993 1.00 94.19 107 ALA A CA 1
ATOM 842 C C . ALA A 1 107 ? 0.456 -1.117 -4.333 1.00 94.19 107 ALA A C 1
ATOM 844 O O . ALA A 1 107 ? 0.328 -2.334 -4.386 1.00 94.19 107 ALA A O 1
ATOM 845 N N . LEU A 1 108 ? 0.667 -0.374 -5.410 1.00 94.25 108 LEU A N 1
ATOM 846 C CA . LEU A 1 108 ? 1.000 -0.900 -6.725 1.00 94.25 108 LEU A CA 1
ATOM 847 C C . LEU A 1 108 ? 2.470 -0.594 -6.998 1.00 94.25 108 LEU A C 1
ATOM 849 O O . LEU A 1 108 ? 2.859 0.568 -7.125 1.00 94.25 108 LEU A O 1
ATOM 853 N N . LEU A 1 109 ? 3.276 -1.646 -7.032 1.00 92.81 109 LEU A N 1
ATOM 854 C CA . LEU A 1 109 ? 4.720 -1.615 -7.185 1.00 92.81 109 LEU A CA 1
ATOM 855 C C . LEU A 1 109 ? 5.080 -1.770 -8.660 1.00 92.81 109 LEU A C 1
ATOM 857 O O . LEU A 1 109 ? 4.561 -2.650 -9.344 1.00 92.81 109 LEU A O 1
ATOM 861 N N . THR A 1 110 ? 5.964 -0.910 -9.152 1.00 91.12 110 THR A N 1
ATOM 862 C CA . THR A 1 110 ? 6.355 -0.842 -10.564 1.00 91.12 110 THR A CA 1
ATOM 863 C C . THR A 1 110 ? 7.821 -0.436 -10.696 1.00 91.12 110 THR A C 1
ATOM 865 O O . THR A 1 110 ? 8.315 0.383 -9.924 1.00 91.12 110 THR A O 1
ATOM 868 N N . ALA A 1 111 ? 8.531 -0.984 -11.685 1.00 87.19 111 ALA A N 1
ATOM 869 C CA . ALA A 1 111 ? 9.891 -0.542 -12.017 1.00 87.19 111 ALA A CA 1
ATOM 870 C C . ALA A 1 111 ? 9.924 0.848 -12.664 1.00 87.19 111 ALA A C 1
ATOM 872 O O . ALA A 1 111 ? 10.857 1.620 -12.462 1.00 87.19 111 ALA A O 1
ATOM 873 N N . ASN A 1 112 ? 8.889 1.175 -13.438 1.00 87.06 112 ASN A N 1
ATOM 874 C CA . ASN A 1 112 ? 8.810 2.411 -14.203 1.00 87.06 112 ASN A CA 1
ATOM 875 C C . ASN A 1 112 ? 7.952 3.447 -13.487 1.00 87.06 112 ASN A C 1
ATOM 877 O O . ASN A 1 112 ? 6.997 3.107 -12.791 1.00 87.06 112 ASN A O 1
ATOM 881 N N . LYS A 1 113 ? 8.251 4.729 -13.717 1.00 88.50 113 LYS A N 1
ATOM 882 C CA . LYS A 1 113 ? 7.454 5.821 -13.161 1.00 88.50 113 LYS A CA 1
ATOM 883 C C . LYS A 1 113 ? 5.993 5.697 -13.633 1.00 88.50 113 LYS A C 1
ATOM 885 O O . LYS A 1 113 ? 5.757 5.650 -14.843 1.00 88.50 113 LYS A O 1
ATOM 890 N N . PRO A 1 114 ? 5.012 5.689 -12.716 1.00 88.62 114 PRO A N 1
ATOM 891 C CA . PRO A 1 114 ? 3.606 5.558 -13.074 1.00 88.62 114 PRO A CA 1
ATOM 892 C C . PRO A 1 114 ? 3.130 6.775 -13.875 1.00 88.62 114 PRO A C 1
ATOM 894 O O . PRO A 1 114 ? 3.468 7.923 -13.571 1.00 88.62 114 PRO A O 1
ATOM 897 N N . THR A 1 115 ? 2.328 6.515 -14.907 1.00 92.25 115 THR A N 1
ATOM 898 C CA . THR A 1 115 ? 1.680 7.558 -15.720 1.00 92.25 115 THR A CA 1
ATOM 899 C C . THR A 1 115 ? 0.451 8.111 -14.988 1.00 92.25 115 THR A C 1
ATOM 901 O O . THR A 1 115 ? -0.145 7.412 -14.169 1.00 92.25 115 THR A O 1
ATOM 904 N N . SER A 1 116 ? 0.024 9.340 -15.295 1.00 89.94 116 SER A N 1
ATOM 905 C CA . SER A 1 116 ? -1.173 9.957 -14.696 1.00 89.94 116 SER A CA 1
ATOM 906 C C . SER A 1 116 ? -2.428 9.087 -14.828 1.00 89.94 116 SER A C 1
ATOM 908 O O . SER A 1 116 ? -3.104 8.854 -13.833 1.00 89.94 116 SER A O 1
ATOM 910 N N . GLY A 1 117 ? -2.686 8.516 -16.010 1.00 91.31 117 GLY A N 1
ATOM 911 C CA . GLY A 1 117 ? -3.838 7.629 -16.220 1.00 91.31 117 GLY A CA 1
ATOM 912 C C . GLY A 1 117 ? -3.793 6.349 -15.374 1.00 91.31 117 GLY A C 1
ATOM 913 O O . GLY A 1 117 ? -4.825 5.869 -14.915 1.00 91.31 117 GLY A O 1
ATOM 914 N N . MET A 1 118 ? -2.596 5.824 -15.092 1.00 89.44 118 MET A N 1
ATOM 915 C CA . MET A 1 118 ? -2.421 4.669 -14.203 1.00 89.44 118 MET A CA 1
ATOM 916 C C . MET A 1 118 ? -2.718 5.040 -12.747 1.00 89.44 118 MET A C 1
ATOM 918 O O . MET A 1 118 ? -3.340 4.260 -12.029 1.00 89.44 118 MET A O 1
ATOM 922 N N . LEU A 1 119 ? -2.317 6.242 -12.322 1.00 90.69 119 LEU A N 1
ATOM 923 C CA . LEU A 1 119 ? -2.633 6.763 -10.995 1.00 90.69 119 LEU A CA 1
ATOM 924 C C . LEU A 1 119 ? -4.141 6.988 -10.827 1.00 90.69 119 LEU A C 1
ATOM 926 O O . LEU A 1 119 ? -4.700 6.590 -9.809 1.00 90.69 119 LEU A O 1
ATOM 930 N N . GLU A 1 120 ? -4.801 7.598 -11.812 1.00 92.62 120 GLU A N 1
ATOM 931 C CA . GLU A 1 120 ? -6.256 7.801 -11.810 1.00 92.62 120 GLU A CA 1
ATOM 932 C C . GLU A 1 120 ? -7.001 6.471 -11.721 1.00 92.62 120 GLU A C 1
ATOM 934 O O . GLU A 1 120 ? -7.834 6.283 -10.832 1.00 92.62 120 GLU A O 1
ATOM 939 N N . HIS A 1 121 ? -6.612 5.501 -12.550 1.00 92.88 121 HIS A N 1
ATOM 940 C CA . HIS A 1 121 ? -7.182 4.163 -12.501 1.00 92.88 121 HIS A CA 1
ATOM 941 C C . HIS A 1 121 ? -6.966 3.488 -11.137 1.00 92.88 121 HIS A C 1
ATOM 943 O O . HIS A 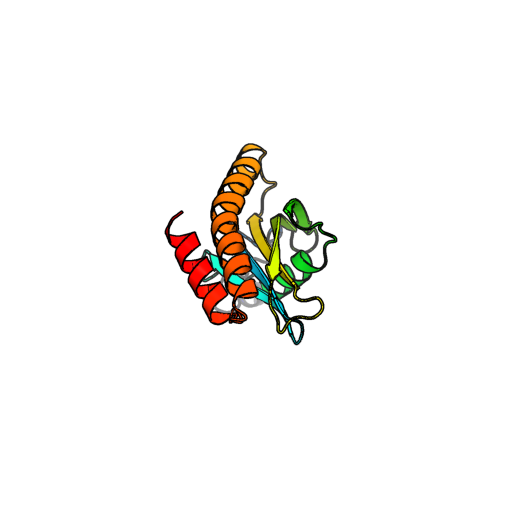1 121 ? -7.899 2.932 -10.557 1.00 92.88 121 HIS A O 1
ATOM 949 N N . PHE A 1 122 ? -5.760 3.592 -10.571 1.00 93.31 122 PHE A N 1
ATOM 950 C CA . PHE A 1 122 ? -5.454 3.070 -9.241 1.00 93.31 122 PHE A CA 1
ATOM 951 C C . PHE A 1 122 ? -6.286 3.743 -8.138 1.00 93.31 122 PHE A C 1
ATOM 953 O O . PHE A 1 122 ? -6.764 3.075 -7.218 1.00 93.31 122 PHE A O 1
ATOM 960 N N . MET A 1 123 ? -6.510 5.057 -8.218 1.00 92.25 123 MET A N 1
ATOM 961 C CA . MET A 1 123 ? -7.375 5.777 -7.279 1.00 92.25 123 MET A CA 1
ATOM 962 C C . MET A 1 123 ? -8.824 5.290 -7.353 1.00 92.25 123 MET A C 1
ATOM 964 O O . MET A 1 123 ? -9.468 5.121 -6.318 1.00 92.25 123 MET A O 1
ATOM 968 N N . ASP A 1 124 ? -9.336 5.023 -8.548 1.00 93.06 124 ASP A N 1
ATOM 969 C CA . ASP A 1 124 ? -10.698 4.522 -8.717 1.00 93.06 124 ASP A CA 1
ATOM 970 C C . ASP A 1 124 ? -10.849 3.084 -8.217 1.00 93.06 124 ASP A C 1
ATOM 972 O O . ASP A 1 124 ? -11.812 2.772 -7.510 1.00 93.06 124 ASP A O 1
ATOM 976 N N . VAL A 1 125 ? -9.881 2.214 -8.520 1.00 91.62 125 VAL A N 1
ATOM 977 C CA . VAL A 1 125 ? -9.859 0.828 -8.029 1.00 91.62 125 VAL A CA 1
ATOM 978 C C . VAL A 1 125 ? -9.729 0.795 -6.507 1.00 91.62 125 VAL A C 1
ATOM 980 O O . VAL A 1 125 ? -10.515 0.123 -5.840 1.00 91.62 125 VAL A O 1
ATOM 983 N N . SER A 1 126 ? -8.803 1.565 -5.931 1.00 91.88 126 SER A N 1
ATOM 984 C CA . SER A 1 126 ? -8.619 1.630 -4.475 1.00 91.88 126 SER A CA 1
ATOM 985 C C . SER A 1 126 ? -9.870 2.147 -3.761 1.00 91.88 126 SER A C 1
ATOM 987 O O . SER A 1 126 ? -10.273 1.564 -2.755 1.00 91.88 126 SER A O 1
ATOM 989 N N . LYS A 1 127 ? -10.558 3.162 -4.302 1.00 90.94 127 LYS A N 1
ATOM 990 C CA . LYS A 1 127 ? -11.848 3.633 -3.769 1.00 90.94 127 LYS A CA 1
ATOM 991 C C . LYS A 1 127 ? -12.931 2.560 -3.845 1.00 90.94 127 LYS A C 1
ATOM 993 O O . LYS A 1 127 ? -13.626 2.344 -2.852 1.00 90.94 127 LYS A O 1
ATOM 998 N N . LYS A 1 128 ? -13.079 1.882 -4.988 1.00 91.31 128 LYS A N 1
ATOM 999 C CA . LYS A 1 128 ? -14.055 0.790 -5.163 1.00 91.31 128 LYS A CA 1
ATOM 1000 C C . LYS A 1 128 ? -13.791 -0.367 -4.201 1.00 91.31 128 LYS A C 1
ATOM 1002 O O . LYS A 1 128 ? -14.742 -0.923 -3.663 1.00 91.31 128 LYS A O 1
ATOM 1007 N N . LEU A 1 129 ? -12.520 -0.678 -3.946 1.00 89.56 129 LEU A N 1
ATOM 1008 C CA . LEU A 1 129 ? -12.115 -1.733 -3.026 1.00 89.56 129 LEU A CA 1
ATOM 1009 C C . LEU A 1 129 ? -12.320 -1.321 -1.565 1.00 89.56 129 LEU A C 1
ATOM 1011 O O . LEU A 1 129 ? -12.978 -2.035 -0.820 1.00 89.56 129 LEU A O 1
ATOM 1015 N N . PHE A 1 130 ? -11.814 -0.165 -1.131 1.00 90.50 130 PHE A N 1
ATOM 1016 C CA . PHE A 1 130 ? -11.878 0.224 0.281 1.00 90.50 130 PHE A CA 1
ATOM 1017 C C . PHE A 1 130 ? -13.241 0.751 0.727 1.00 90.50 130 PHE A C 1
ATOM 1019 O O . PHE A 1 130 ? -13.603 0.536 1.880 1.00 90.50 130 PHE A O 1
ATOM 1026 N N . SER A 1 131 ? -14.017 1.416 -0.131 1.00 89.69 131 SER A N 1
ATOM 1027 C CA . SER A 1 131 ? -15.314 2.001 0.250 1.00 89.69 131 SER A CA 1
ATOM 1028 C C . SER A 1 131 ? -16.275 1.007 0.931 1.00 89.69 131 SER A C 1
ATOM 1030 O O . SER A 1 131 ? -16.707 1.279 2.063 1.00 89.69 131 SER A O 1
ATOM 1032 N N . PRO A 1 132 ? -16.586 -0.168 0.338 1.00 90.75 132 PRO A N 1
ATOM 1033 C CA . PRO A 1 132 ? -17.447 -1.148 0.994 1.00 90.75 132 PRO A CA 1
ATOM 1034 C C . PRO A 1 132 ? -16.787 -1.725 2.251 1.00 90.75 132 PRO A C 1
ATOM 1036 O O . PRO A 1 132 ? -17.452 -1.888 3.272 1.00 90.75 132 PRO A O 1
ATOM 1039 N N . LEU A 1 133 ? -15.472 -1.962 2.226 1.00 88.94 133 LEU A N 1
ATOM 1040 C CA . LEU A 1 133 ? -14.740 -2.542 3.356 1.00 88.94 133 LEU A CA 1
ATOM 1041 C C . LEU A 1 133 ? -14.745 -1.643 4.582 1.00 88.94 133 LEU A C 1
ATOM 1043 O O . LEU A 1 133 ? -15.017 -2.107 5.687 1.00 88.94 133 LEU A O 1
ATOM 1047 N N . LEU A 1 134 ? -14.485 -0.355 4.389 1.00 89.69 134 LEU A N 1
ATOM 1048 C CA . LEU A 1 134 ? -14.530 0.644 5.446 1.00 89.69 134 LEU A CA 1
ATOM 1049 C C . LEU A 1 134 ? -15.960 0.843 5.951 1.00 89.69 134 LEU A C 1
ATOM 1051 O O . LEU A 1 134 ? -16.169 0.970 7.156 1.00 89.69 134 LEU A O 1
ATOM 1055 N N . SER A 1 135 ? -16.955 0.814 5.062 1.00 90.00 135 SER A N 1
ATOM 1056 C CA . SER A 1 135 ? -18.368 0.913 5.446 1.00 90.00 135 SER A CA 1
ATOM 1057 C C . SER A 1 135 ? -18.799 -0.266 6.325 1.00 90.00 135 SER A C 1
ATOM 1059 O O . SER A 1 135 ? -19.354 -0.064 7.408 1.00 90.00 135 SER A O 1
ATOM 1061 N N . CYS A 1 136 ? -18.468 -1.494 5.919 1.00 88.50 136 CYS A N 1
ATOM 1062 C CA . CYS A 1 136 ? -18.715 -2.698 6.710 1.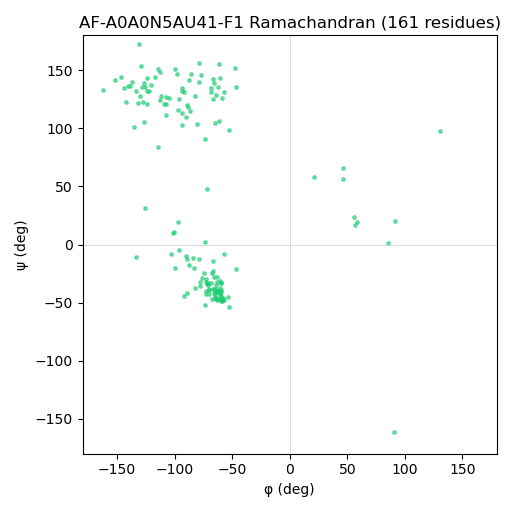00 88.50 136 CYS A CA 1
ATOM 1063 C C . CYS A 1 136 ? -17.910 -2.703 8.015 1.00 88.50 136 CYS A C 1
ATOM 1065 O O . CYS A 1 136 ? -18.454 -3.040 9.063 1.00 88.50 136 CYS A O 1
ATOM 1067 N N . ASN A 1 137 ? -16.640 -2.288 7.984 1.00 88.94 137 ASN A N 1
ATOM 1068 C CA . ASN A 1 137 ? -15.794 -2.169 9.171 1.00 88.94 137 ASN A CA 1
ATOM 1069 C C . ASN A 1 137 ? -16.410 -1.220 10.209 1.00 88.94 137 ASN A C 1
ATOM 1071 O O . ASN A 1 137 ? -16.531 -1.593 11.373 1.00 88.94 137 ASN A O 1
ATOM 1075 N N . ARG A 1 138 ? -16.888 -0.043 9.786 1.00 88.31 138 ARG A N 1
ATOM 1076 C CA . ARG A 1 138 ? -17.571 0.916 10.669 1.00 88.31 138 ARG A CA 1
ATOM 1077 C C . ARG A 1 138 ? -18.820 0.320 11.308 1.00 88.31 138 ARG A C 1
ATOM 1079 O O . ARG A 1 138 ? -19.070 0.556 12.487 1.00 88.31 138 ARG A O 1
ATOM 1086 N N . GLN A 1 139 ? -19.607 -0.449 10.555 1.00 87.75 139 GLN A N 1
ATOM 1087 C CA . GLN A 1 139 ? -20.773 -1.137 11.111 1.00 87.75 139 GLN A CA 1
ATOM 1088 C C . GLN A 1 139 ? -20.365 -2.233 12.102 1.00 87.75 139 GLN A C 1
ATOM 1090 O O . GLN A 1 139 ? -20.895 -2.275 13.207 1.00 87.75 139 GLN A O 1
ATOM 1095 N N . LEU A 1 140 ? -19.396 -3.082 11.755 1.00 84.00 140 LEU A N 1
ATOM 1096 C CA . LEU A 1 140 ? -18.903 -4.144 12.638 1.00 84.00 140 LEU A CA 1
ATOM 1097 C C . LEU A 1 140 ? -18.329 -3.596 13.947 1.00 84.00 140 LEU A C 1
ATOM 1099 O O . LEU A 1 140 ? -18.577 -4.170 15.008 1.00 84.00 140 LEU A O 1
ATOM 1103 N N . PHE A 1 141 ? -17.624 -2.466 13.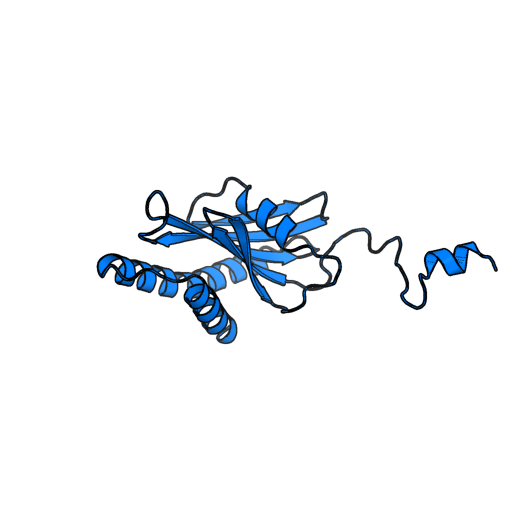876 1.00 83.44 141 PHE A N 1
ATOM 1104 C CA . PHE A 1 141 ? -17.075 -1.781 15.039 1.00 83.44 141 PHE A CA 1
ATOM 1105 C C . PHE A 1 141 ? -18.176 -1.305 15.997 1.00 83.44 141 PHE A C 1
ATOM 1107 O O . PHE A 1 141 ? -18.058 -1.509 17.203 1.00 83.44 141 PHE A O 1
ATOM 1114 N N . LYS A 1 142 ? -19.294 -0.770 15.475 1.00 82.25 142 LYS A N 1
ATOM 1115 C CA . LYS A 1 142 ? -20.466 -0.396 16.295 1.00 82.25 142 LYS A CA 1
ATOM 1116 C C . LYS A 1 142 ? -21.069 -1.583 17.052 1.00 82.25 142 LYS A C 1
ATOM 1118 O O . LYS A 1 142 ? -21.575 -1.402 18.151 1.00 82.25 142 LYS A O 1
ATOM 1123 N N . TYR A 1 143 ? -21.012 -2.784 16.477 1.00 79.06 143 TYR A N 1
ATOM 1124 C CA . TYR A 1 143 ? -21.556 -4.010 17.074 1.00 79.06 143 TYR A CA 1
ATOM 1125 C C . TYR A 1 143 ? -20.503 -4.854 17.817 1.00 79.06 143 TYR A C 1
ATOM 1127 O O . TYR A 1 143 ? -20.714 -6.044 18.046 1.00 79.06 143 TYR A O 1
ATOM 1135 N N . TYR A 1 144 ? -19.367 -4.252 18.184 1.00 67.31 144 TYR A N 1
ATOM 1136 C CA . TYR A 1 144 ? -18.290 -4.849 18.981 1.00 67.31 144 TYR A CA 1
ATOM 1137 C C . TYR A 1 144 ? -17.678 -6.155 18.438 1.00 67.31 144 TYR A C 1
ATOM 1139 O O . TYR A 1 144 ? -17.087 -6.929 19.195 1.00 67.31 144 TYR A O 1
ATOM 1147 N N . LYS A 1 145 ? -17.768 -6.422 17.127 1.00 63.16 145 LYS A N 1
ATOM 1148 C CA . LYS A 1 145 ? -17.147 -7.616 16.530 1.00 63.16 145 LYS A CA 1
ATOM 1149 C C . LYS A 1 145 ? -15.748 -7.283 16.001 1.00 63.16 145 LYS A C 1
ATOM 1151 O O . LYS A 1 145 ? -15.646 -6.537 15.027 1.00 63.16 145 LYS A O 1
ATOM 1156 N N . PRO A 1 146 ? -14.671 -7.844 16.588 1.00 61.56 146 PRO A N 1
ATOM 1157 C CA . PRO A 1 146 ? -13.319 -7.605 16.102 1.00 61.56 146 PRO A CA 1
ATOM 1158 C C . PRO A 1 146 ? -13.141 -8.214 14.710 1.00 61.56 146 PRO A C 1
ATOM 1160 O O . PRO A 1 146 ? -13.636 -9.307 14.414 1.00 61.56 146 PRO A O 1
ATOM 1163 N N . ILE A 1 147 ? -12.403 -7.512 13.857 1.00 64.38 147 ILE A N 1
ATOM 1164 C CA . ILE A 1 147 ? -12.001 -8.027 12.553 1.00 64.38 147 ILE A CA 1
ATOM 1165 C C . ILE A 1 147 ? -10.685 -8.771 12.736 1.00 64.38 147 ILE A C 1
ATOM 1167 O O . ILE A 1 147 ? -9.684 -8.199 13.157 1.00 64.38 147 ILE A O 1
ATOM 1171 N N . SER A 1 148 ? -10.693 -10.072 12.449 1.00 64.38 148 SER A N 1
ATOM 1172 C CA . SER A 1 148 ? -9.467 -10.860 12.461 1.00 64.38 148 SER A CA 1
ATOM 1173 C C . SER A 1 148 ? -8.644 -10.596 11.193 1.00 64.38 148 SER A C 1
ATOM 1175 O O . SER A 1 148 ? -9.221 -10.439 10.112 1.00 64.38 148 SER A O 1
ATOM 1177 N N . PRO A 1 149 ? -7.302 -10.618 11.278 1.00 61.19 149 PRO A N 1
ATOM 1178 C CA . PRO A 1 149 ? -6.426 -10.419 10.118 1.00 61.19 149 PRO A CA 1
ATOM 1179 C C . PRO A 1 149 ? -6.666 -11.476 9.025 1.00 61.19 149 PRO A C 1
ATOM 1181 O O . PRO A 1 149 ? -6.664 -11.167 7.840 1.00 61.19 149 PRO A O 1
ATOM 1184 N N . ALA A 1 150 ? -7.015 -12.709 9.415 1.00 60.19 150 ALA A N 1
ATOM 1185 C CA . ALA A 1 150 ? -7.396 -13.774 8.483 1.00 60.19 150 ALA A CA 1
ATOM 1186 C C . ALA A 1 150 ? -8.723 -13.513 7.739 1.00 60.19 150 ALA A C 1
ATOM 1188 O O . ALA A 1 150 ? -8.969 -14.106 6.690 1.00 60.19 150 ALA A O 1
ATOM 1189 N N . ARG A 1 151 ? -9.613 -12.665 8.278 1.00 63.97 151 ARG A N 1
ATOM 1190 C CA . ARG A 1 151 ? -10.803 -12.197 7.552 1.00 63.97 151 ARG A CA 1
ATOM 1191 C C . ARG A 1 151 ? -10.461 -11.036 6.632 1.00 63.97 151 ARG A C 1
ATOM 1193 O O . ARG A 1 151 ? -10.995 -11.008 5.534 1.00 63.97 151 ARG A O 1
ATOM 1200 N N . LEU A 1 152 ? -9.576 -10.128 7.044 1.00 61.25 152 LEU A N 1
ATOM 1201 C CA . LEU A 1 152 ? -9.102 -9.039 6.186 1.00 61.25 152 LEU A CA 1
ATOM 1202 C C . LEU A 1 152 ? -8.436 -9.573 4.923 1.00 61.25 152 LEU A C 1
ATOM 1204 O O . LEU A 1 152 ? -8.836 -9.169 3.838 1.00 61.25 152 LEU A O 1
ATOM 1208 N N . SER A 1 153 ? -7.518 -10.534 5.047 1.00 57.78 153 SER A N 1
ATOM 1209 C CA . SER A 1 153 ? -6.879 -11.148 3.880 1.00 57.78 153 SER A CA 1
ATOM 1210 C C . SER A 1 153 ? -7.900 -11.801 2.946 1.00 57.78 153 SER A C 1
ATOM 1212 O O . SER A 1 153 ? -7.900 -11.510 1.760 1.00 57.78 153 SER A O 1
ATOM 1214 N N . LYS A 1 154 ? -8.852 -12.587 3.471 1.00 58.50 154 LYS A N 1
ATOM 1215 C CA . LYS A 1 154 ? -9.917 -13.211 2.660 1.00 58.50 154 LYS A CA 1
ATOM 1216 C C . LYS A 1 154 ? -10.835 -12.201 1.978 1.00 58.50 154 LYS A C 1
ATOM 1218 O O . LYS A 1 154 ? -11.236 -12.410 0.841 1.00 58.50 154 LYS A O 1
ATOM 1223 N N . ILE A 1 155 ? -11.193 -11.129 2.674 1.00 60.22 155 ILE A N 1
ATOM 1224 C CA . ILE A 1 155 ? -12.070 -10.087 2.143 1.00 60.22 155 ILE A CA 1
ATOM 1225 C C . ILE A 1 155 ? -11.349 -9.285 1.049 1.00 60.22 155 ILE A C 1
ATOM 1227 O O . ILE A 1 155 ? -11.945 -8.977 0.022 1.00 60.22 155 ILE A O 1
ATOM 1231 N N . VAL A 1 156 ? -10.060 -9.001 1.240 1.00 58.72 156 VAL A N 1
ATOM 1232 C CA . VAL A 1 156 ? -9.202 -8.381 0.225 1.00 58.72 156 VAL A CA 1
ATOM 1233 C C . VAL A 1 156 ? -9.003 -9.317 -0.972 1.00 58.72 156 VAL A C 1
ATOM 1235 O O . VAL A 1 156 ? -9.128 -8.852 -2.100 1.00 58.72 156 VAL A O 1
ATOM 1238 N N . CYS A 1 157 ? -8.787 -10.623 -0.768 1.00 52.31 157 CYS A N 1
ATOM 1239 C CA . CYS A 1 157 ? -8.754 -11.617 -1.852 1.00 52.31 157 CYS A CA 1
ATOM 1240 C C . CYS A 1 157 ? -10.058 -11.614 -2.659 1.00 52.31 157 CYS A C 1
ATOM 1242 O O . CYS A 1 157 ? -10.029 -11.546 -3.880 1.00 52.31 157 CYS A O 1
ATOM 1244 N N . LEU A 1 158 ? -11.212 -11.636 -1.986 1.00 47.34 158 LEU A N 1
ATOM 1245 C CA . LEU A 1 158 ? -12.515 -11.602 -2.656 1.00 47.34 158 LEU A CA 1
ATOM 1246 C C . LEU A 1 158 ? -12.733 -10.290 -3.420 1.00 47.34 158 LEU A C 1
ATOM 1248 O O . LEU A 1 158 ? -13.283 -10.308 -4.513 1.00 47.34 158 LEU A O 1
ATOM 1252 N N . ALA A 1 159 ? -12.286 -9.158 -2.874 1.00 51.75 159 ALA A N 1
ATOM 1253 C CA . ALA A 1 159 ? -12.403 -7.863 -3.540 1.00 51.75 159 ALA A CA 1
ATOM 1254 C C . ALA A 1 159 ? -11.435 -7.712 -4.727 1.00 51.75 159 ALA A C 1
ATOM 1256 O O . ALA A 1 159 ? -11.755 -7.011 -5.680 1.00 51.75 159 ALA A O 1
ATOM 1257 N N . THR A 1 160 ? -10.273 -8.369 -4.679 1.00 46.88 160 THR A N 1
ATOM 1258 C CA . THR A 1 160 ? -9.282 -8.370 -5.770 1.00 46.88 160 THR A CA 1
ATOM 1259 C C . THR A 1 160 ? -9.594 -9.388 -6.866 1.00 46.88 160 THR A C 1
ATOM 1261 O O . THR A 1 160 ? -9.140 -9.192 -7.979 1.00 46.88 160 THR A O 1
ATOM 1264 N N . GLN A 1 161 ? -10.402 -10.423 -6.600 1.00 39.25 161 GLN A N 1
ATOM 1265 C CA . GLN A 1 161 ? -10.896 -11.375 -7.613 1.00 39.25 161 GLN A CA 1
ATOM 1266 C C . GLN A 1 161 ? -12.074 -10.844 -8.453 1.00 39.25 161 GLN A C 1
ATOM 1268 O O . GLN A 1 161 ? -12.456 -11.469 -9.438 1.00 39.25 161 GLN A O 1
ATOM 1273 N N . VAL A 1 162 ? -12.688 -9.730 -8.039 1.00 37.50 162 VAL A N 1
ATOM 1274 C CA . VAL A 1 162 ? -13.822 -9.083 -8.730 1.00 37.50 162 VAL A CA 1
ATOM 1275 C C . VAL A 1 162 ? -13.355 -7.930 -9.642 1.00 37.50 162 VAL A C 1
ATOM 1277 O O . VAL A 1 162 ? -14.164 -7.357 -10.371 1.00 37.50 162 VAL A O 1
ATOM 1280 N N . VAL A 1 163 ? -12.059 -7.601 -9.619 1.00 34.41 163 VAL A N 1
ATOM 1281 C CA . VAL A 1 163 ? -11.396 -6.640 -10.521 1.00 34.41 163 VAL A CA 1
ATOM 1282 C C . VAL A 1 163 ? -10.589 -7.414 -11.550 1.00 34.41 163 VAL A C 1
ATOM 1284 O O . VAL A 1 163 ? -10.659 -7.024 -12.734 1.00 34.41 163 VAL A O 1
#

Secondary structure (DSSP, 8-state):
--HHHHHHTTTTS---TT-TT-S-SS-EEEEEEEETTTEEEEEEEESSS--TT--HHHHHHHHHHS---TT-EEEEEETTTTEEEEEEEEEEE-TTSGGGEEEEEEEEEESSPPPHHHHHHHHHHHHHHHHHHHHHHHHHHHTT-PPPHHHHHHHHHHHHTT-

Organism: NCBI:txid451379

Sequence (163 aa):
MGLLDDMVTWGRRNADPFNRLSCCNEPVLLVVEFCQVQGPRPLYCVPEFPGSHLDLDSVAMWLMSSEAVHGSTLILYNQQMALYACVHYSSFLDIRARAFQRPVSLALLTANKPTSGMLEHFMDVSKKLFSPLLSCNRQLFKYYKPISPARLSKIVCLATQVV

Mean predicted aligned error: 10.46 Å

Nearest PDB structures (foldseek):
  8dhb-assembly1_J  TM=7.940E-01  e=3.977E-05  Homo sapiens
  8fw5-assembly1_B  TM=6.842E-01  e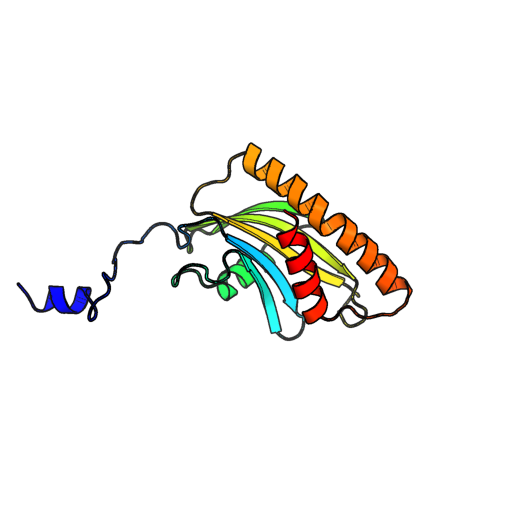=1.475E-04  Homo sapiens
  8ae6-assembly1_S  TM=6.709E-01  e=1.419E-03  Saccharomyces cerevisiae
  6ulg-assembly1_N  TM=5.078E-01  e=3.396E-04  Homo sapiens
  8qma-assembly1_C  TM=2.061E-01  e=1.917E+00  Sinapis alba

Solvent-accessible surface area (backbone atoms only — not comparable to full-atom values): 9374 Å² total; per-residue (Å²): 141,56,79,66,61,58,65,50,28,65,87,86,44,86,56,62,92,68,72,76,68,35,48,38,95,61,72,33,42,37,31,30,35,51,40,93,89,82,40,50,35,65,65,46,53,41,55,84,73,64,54,100,69,50,60,55,56,64,49,22,43,53,66,68,66,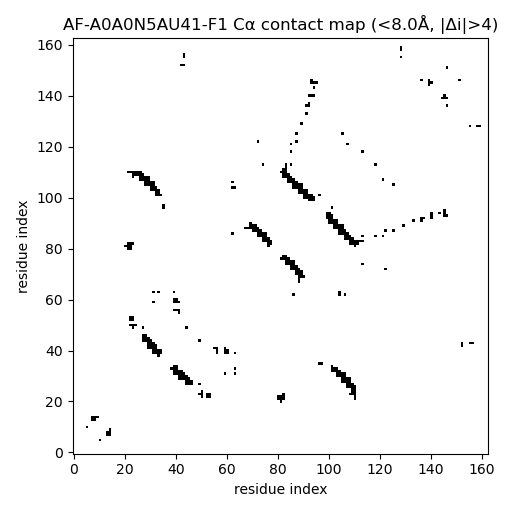52,95,73,59,80,76,40,72,48,80,47,75,40,78,92,57,27,35,27,31,46,32,40,34,41,65,45,60,27,83,90,35,76,94,38,46,34,50,33,36,43,33,42,36,27,49,58,83,81,50,71,71,56,50,53,50,48,52,53,51,51,48,66,53,45,52,60,52,51,54,51,35,58,53,35,50,76,70,72,51,73,77,50,69,76,51,52,42,53,52,50,50,57,53,59,73,76,108

Foldseek 3Di:
DDVVVCVCCVPPHNPPPPVPQALFPDKKKWKWWQDPVPGIDTLDMPVRDTDPSDDVVVVRNVLVPDDDDAQDWDWDADRVNLKIKTKGKHWFQFPPDVVRIIIMMIIIIDNDDDDPVRSVVVSVLVCQLVVVVNVVRVVCVVVVHGDDSVNVSVSSVVSVVVD